Protein AF-A0A8J8C378-F1 (afdb_monomer_lite)

Organism: NCBI:txid1429915

Radius of gyration: 31.46 Å; chains: 1; bounding box: 72×33×92 Å

Foldseek 3Di:
DDDDPADLVNLLVVLVVVLQVQLQVQLVVQLVVCVVVVHDPVVSNVSSVVRSVVSSVVSCVVRPSVVSVDDVPPPPPPPDDPPPVVVVVVVVVVVVPPPPPPDDDDDD

pLDDT: mean 76.37, std 19.03, range [43.19, 97.56]

Sequence (108 aa):
MVGPSVTAADRERFLKQLKLGFALLVGGSMALVTLYGGAGLPMVLGIGVGATVVGGVLAEFTFPDSIAETPYDDSGERGPKPGTRTKRRRAREDDEGEQPARTDGDGR

Structure (mmCIF, N/CA/C/O backbone):
data_AF-A0A8J8C378-F1
#
_entry.id   AF-A0A8J8C378-F1
#
loop_
_atom_site.group_PDB
_atom_site.id
_atom_site.type_symbol
_atom_site.label_atom_id
_atom_site.label_alt_id
_atom_site.label_comp_id
_atom_site.label_asym_id
_atom_site.label_entity_id
_atom_site.label_seq_id
_atom_site.pdbx_PDB_ins_code
_atom_site.Cartn_x
_atom_site.Cartn_y
_atom_site.Cartn_z
_atom_site.occupancy
_atom_site.B_iso_or_equiv
_atom_site.auth_seq_id
_atom_site.auth_comp_id
_atom_site.auth_asym_id
_atom_site.auth_atom_id
_atom_site.pdbx_PDB_model_num
ATOM 1 N N . MET A 1 1 ? -12.239 8.904 35.265 1.00 44.56 1 MET A N 1
ATOM 2 C CA . MET A 1 1 ? -12.146 7.576 34.619 1.00 44.56 1 MET A CA 1
ATOM 3 C C . MET A 1 1 ? -11.615 7.814 33.219 1.00 44.56 1 MET A C 1
ATOM 5 O O . MET A 1 1 ? -12.296 8.479 32.452 1.00 44.56 1 MET A O 1
ATOM 9 N N . VAL A 1 2 ? -10.380 7.410 32.921 1.00 59.22 2 VAL A N 1
ATOM 10 C CA . VAL A 1 2 ? -9.815 7.576 31.574 1.00 59.22 2 VAL A CA 1
ATOM 11 C C . VAL A 1 2 ? -10.362 6.456 30.692 1.00 59.22 2 VAL A C 1
ATOM 13 O O . VAL A 1 2 ? -9.986 5.297 30.843 1.00 59.22 2 VAL A O 1
ATOM 16 N N . GLY A 1 3 ? -11.345 6.789 29.853 1.00 59.34 3 GLY A N 1
ATOM 17 C CA . GLY A 1 3 ? -11.788 5.900 28.781 1.00 59.34 3 GLY A CA 1
ATOM 18 C C . GLY A 1 3 ? -10.642 5.661 27.787 1.00 59.34 3 GLY A C 1
ATOM 19 O O . GLY A 1 3 ? -9.729 6.489 27.729 1.00 59.34 3 GLY A O 1
ATOM 20 N N . PRO A 1 4 ? -10.649 4.544 27.038 1.00 66.00 4 PRO A N 1
ATOM 21 C CA . PRO A 1 4 ? -9.537 4.165 26.170 1.00 66.00 4 PRO A CA 1
ATOM 22 C C . PRO A 1 4 ? -9.170 5.307 25.217 1.00 66.00 4 PRO A C 1
ATOM 24 O O . PRO A 1 4 ? -10.026 5.816 24.500 1.00 66.00 4 PRO A O 1
ATOM 27 N N . SER A 1 5 ? -7.896 5.697 25.203 1.00 65.94 5 SER A N 1
ATOM 28 C CA . SER A 1 5 ? -7.361 6.833 24.437 1.00 65.94 5 SER A CA 1
ATOM 29 C C . SER A 1 5 ? -7.359 6.636 22.917 1.00 65.94 5 SER A C 1
ATOM 31 O O . SER A 1 5 ? -6.872 7.497 22.193 1.00 65.94 5 SER A O 1
ATOM 33 N N . VAL A 1 6 ? -7.885 5.512 22.425 1.00 68.69 6 VAL A N 1
ATOM 34 C CA . VAL A 1 6 ? -7.916 5.172 21.003 1.00 68.69 6 VAL A CA 1
ATOM 35 C C . VAL A 1 6 ? -9.324 4.732 20.635 1.00 68.69 6 VAL A C 1
ATOM 37 O O . VAL A 1 6 ? -9.771 3.649 21.034 1.00 68.69 6 VAL A O 1
ATOM 40 N N . THR A 1 7 ? -10.007 5.581 19.867 1.00 77.88 7 THR A N 1
ATOM 41 C CA . THR A 1 7 ? -11.342 5.302 19.333 1.00 77.88 7 THR A CA 1
ATOM 42 C C . THR A 1 7 ? -11.267 4.259 18.212 1.00 77.88 7 THR A C 1
ATOM 44 O O . THR A 1 7 ? -10.222 4.086 17.585 1.00 77.88 7 THR A O 1
ATOM 47 N N . ALA A 1 8 ? -12.366 3.551 17.931 1.00 76.31 8 ALA A N 1
ATOM 48 C CA . ALA A 1 8 ? -12.411 2.581 16.828 1.00 76.31 8 ALA A CA 1
ATOM 49 C C . ALA A 1 8 ? -12.091 3.235 15.467 1.00 76.31 8 ALA A C 1
ATOM 51 O O . ALA A 1 8 ? -11.353 2.673 14.661 1.00 76.31 8 ALA A O 1
ATOM 52 N N . ALA A 1 9 ? -12.559 4.471 15.264 1.00 78.88 9 ALA A N 1
ATOM 53 C CA . ALA A 1 9 ? -12.285 5.253 14.062 1.00 78.88 9 ALA A CA 1
ATOM 54 C C . ALA A 1 9 ? -10.786 5.560 13.878 1.00 78.88 9 ALA A C 1
ATOM 56 O O . ALA A 1 9 ? -10.290 5.554 12.750 1.00 78.88 9 ALA A O 1
ATOM 57 N N . ASP A 1 10 ? -10.048 5.802 14.966 1.00 82.62 10 ASP A N 1
ATOM 58 C CA . ASP A 1 10 ? -8.602 6.047 14.892 1.00 82.62 10 ASP A CA 1
ATOM 59 C C . ASP A 1 10 ? -7.831 4.784 14.490 1.00 82.62 10 ASP A C 1
ATOM 61 O O . ASP A 1 10 ? -6.875 4.865 13.718 1.00 82.62 10 ASP A O 1
ATOM 65 N N . ARG A 1 11 ? -8.275 3.605 14.947 1.00 80.50 11 ARG A N 1
ATOM 66 C CA . ARG A 1 11 ? -7.662 2.315 14.579 1.00 80.50 11 ARG A CA 1
ATOM 67 C C . ARG A 1 11 ? -7.872 1.990 13.113 1.00 80.50 11 ARG A C 1
ATOM 69 O O . ARG A 1 11 ? -6.928 1.593 12.439 1.00 80.50 11 ARG A O 1
ATOM 76 N N . GLU A 1 12 ? -9.085 2.199 12.614 1.00 86.25 12 GLU A N 1
ATOM 77 C CA . GLU A 1 12 ? -9.405 1.975 11.206 1.00 86.25 12 GLU A CA 1
ATOM 78 C C . GLU A 1 12 ? -8.568 2.891 10.299 1.00 86.25 12 GLU A C 1
ATOM 80 O O . GLU A 1 12 ? -7.993 2.447 9.304 1.00 86.25 12 GLU A O 1
ATOM 85 N N . ARG A 1 13 ? -8.431 4.172 10.667 1.00 87.94 13 ARG A N 1
ATOM 86 C CA . ARG A 1 13 ? -7.575 5.121 9.939 1.00 87.94 13 ARG A CA 1
ATOM 87 C C . ARG A 1 13 ? -6.108 4.710 9.974 1.00 87.94 13 ARG A C 1
ATOM 89 O O . ARG A 1 13 ? -5.453 4.757 8.934 1.00 87.94 13 ARG A O 1
ATOM 96 N N . PHE A 1 14 ? -5.607 4.292 11.135 1.00 87.94 14 PHE A N 1
ATOM 97 C CA . PHE A 1 14 ? -4.236 3.812 11.277 1.00 87.94 14 PHE A CA 1
ATOM 98 C C . PHE A 1 14 ? -3.979 2.572 10.416 1.00 87.94 14 PHE A C 1
ATOM 100 O O . PHE A 1 14 ? -2.996 2.537 9.683 1.00 87.94 14 PHE A O 1
ATOM 107 N N . LEU A 1 15 ? -4.882 1.589 10.432 1.00 90.12 15 LEU A N 1
ATOM 108 C CA . LEU A 1 15 ? -4.757 0.382 9.615 1.00 90.12 15 LEU A CA 1
ATOM 109 C C . LEU A 1 15 ? -4.790 0.698 8.120 1.00 90.12 15 LEU A C 1
ATOM 111 O O . LEU A 1 15 ? -3.950 0.193 7.379 1.00 90.12 15 LEU A O 1
ATOM 115 N N . LYS A 1 16 ? -5.673 1.598 7.673 1.00 91.50 16 LYS A N 1
ATOM 116 C CA . LYS A 1 16 ? -5.683 2.063 6.275 1.00 91.50 16 LYS A CA 1
ATOM 117 C C . LYS A 1 16 ? -4.360 2.723 5.883 1.00 91.50 16 LYS A C 1
ATOM 119 O O . LYS A 1 16 ? -3.824 2.431 4.816 1.00 91.50 16 LYS A O 1
ATOM 124 N N . GLN A 1 17 ? -3.811 3.580 6.743 1.00 93.25 17 GLN A N 1
ATOM 125 C CA . GLN A 1 17 ? -2.514 4.220 6.505 1.00 93.25 17 GLN A CA 1
ATOM 126 C C . GLN A 1 17 ? -1.363 3.208 6.505 1.00 93.25 17 GLN A C 1
ATOM 128 O O . GLN A 1 17 ? -0.477 3.303 5.659 1.00 93.25 17 GLN A O 1
ATOM 133 N N . LEU A 1 18 ? -1.396 2.218 7.398 1.00 93.62 18 LEU A N 1
ATOM 134 C CA . LEU A 1 18 ? -0.407 1.146 7.465 1.00 93.62 18 LEU A CA 1
ATOM 135 C C . LEU A 1 18 ? -0.437 0.282 6.202 1.00 93.62 18 LEU A C 1
ATOM 137 O O . LEU A 1 18 ? 0.612 0.055 5.604 1.00 93.62 18 LEU A O 1
ATOM 141 N N . LYS A 1 19 ? -1.625 -0.150 5.759 1.00 93.25 19 LYS A N 1
ATOM 142 C CA . LYS A 1 19 ? -1.803 -0.916 4.517 1.00 93.25 19 LYS A CA 1
ATOM 143 C C . LYS A 1 19 ? -1.280 -0.143 3.308 1.0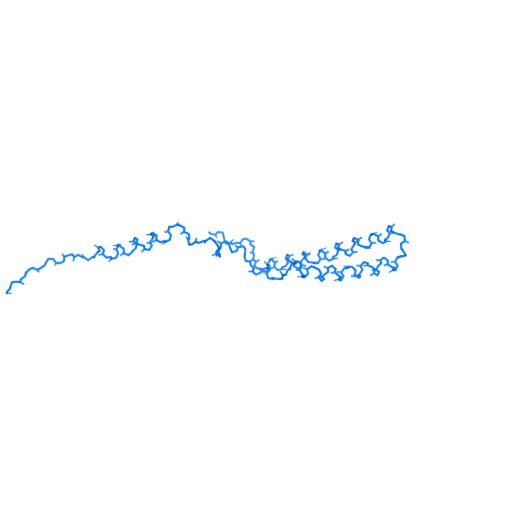0 93.25 19 LYS A C 1
ATOM 145 O O . LYS A 1 19 ? -0.534 -0.691 2.499 1.00 93.25 19 LYS A O 1
ATOM 150 N N . LEU A 1 20 ? -1.626 1.143 3.215 1.00 95.94 20 LEU A N 1
ATOM 151 C CA . LEU A 1 20 ? -1.162 2.013 2.136 1.00 95.94 20 LEU A CA 1
ATOM 152 C C . LEU A 1 20 ? 0.363 2.190 2.169 1.00 95.94 20 LEU A C 1
ATOM 154 O O . LEU A 1 20 ? 1.020 2.078 1.137 1.00 95.94 20 LEU A O 1
ATOM 158 N N . GLY A 1 21 ? 0.931 2.423 3.354 1.00 95.81 21 GLY A N 1
ATOM 159 C CA . GLY A 1 21 ? 2.373 2.546 3.549 1.00 95.81 21 GLY A CA 1
ATOM 160 C C . GLY A 1 21 ? 3.120 1.261 3.198 1.00 95.81 21 GLY A C 1
ATOM 161 O O . GLY A 1 21 ? 4.132 1.317 2.506 1.00 95.81 21 GLY A O 1
ATOM 162 N N . PHE A 1 22 ? 2.593 0.104 3.601 1.00 96.38 22 PHE A N 1
ATOM 163 C CA . PHE A 1 22 ? 3.141 -1.204 3.248 1.00 96.38 22 PHE A CA 1
ATOM 164 C C . PHE A 1 22 ? 3.141 -1.422 1.732 1.00 96.38 22 PHE A C 1
ATOM 166 O O . PHE A 1 22 ? 4.174 -1.770 1.161 1.00 96.38 22 PHE A O 1
ATOM 173 N N . ALA A 1 23 ? 2.016 -1.158 1.063 1.00 96.94 23 ALA A N 1
ATOM 174 C CA . ALA A 1 23 ? 1.909 -1.294 -0.387 1.00 96.94 23 ALA A CA 1
ATOM 175 C C . ALA A 1 23 ? 2.924 -0.400 -1.122 1.00 96.94 23 ALA A C 1
ATOM 177 O O . ALA A 1 23 ? 3.642 -0.868 -2.008 1.00 96.94 23 ALA A O 1
ATOM 178 N N . LEU A 1 24 ? 3.033 0.869 -0.712 1.00 97.50 24 LEU A N 1
ATOM 179 C CA . LEU A 1 24 ? 3.999 1.816 -1.274 1.00 97.50 24 LEU A CA 1
ATOM 180 C C . LEU A 1 24 ? 5.449 1.413 -0.994 1.00 97.50 24 LEU A C 1
ATOM 182 O O . LEU A 1 24 ? 6.300 1.578 -1.865 1.00 97.50 24 LEU A O 1
ATOM 186 N N . LEU A 1 25 ? 5.739 0.865 0.187 1.00 97.56 25 LEU A N 1
ATOM 187 C CA . LEU A 1 25 ? 7.072 0.385 0.541 1.00 97.56 25 LEU A CA 1
ATOM 188 C C . LEU A 1 25 ? 7.499 -0.774 -0.367 1.00 97.56 25 LEU A C 1
ATOM 190 O O . LEU A 1 25 ? 8.614 -0.763 -0.886 1.00 97.56 25 LEU A O 1
ATOM 194 N N . VAL A 1 26 ? 6.610 -1.743 -0.601 1.00 97.38 26 VAL A N 1
ATOM 195 C CA . VAL A 1 26 ? 6.865 -2.881 -1.500 1.00 97.38 26 VAL A CA 1
ATOM 196 C C . VAL A 1 26 ? 7.098 -2.397 -2.932 1.00 97.38 26 VAL A C 1
ATOM 198 O O . VAL A 1 26 ? 8.096 -2.761 -3.557 1.00 97.38 26 VAL A O 1
ATOM 201 N N . GLY A 1 27 ? 6.213 -1.534 -3.435 1.00 97.06 27 GLY A N 1
ATOM 202 C CA . GLY A 1 27 ? 6.328 -0.954 -4.770 1.00 97.06 27 GLY A CA 1
ATOM 203 C C . GLY A 1 27 ? 7.607 -0.150 -4.971 1.00 97.06 27 GLY A C 1
ATOM 204 O O . GLY A 1 27 ? 8.353 -0.386 -5.921 1.00 97.06 27 GLY A O 1
ATOM 205 N N . GLY A 1 28 ? 7.895 0.766 -4.044 1.00 97.38 28 GLY A N 1
ATOM 206 C CA . GLY A 1 28 ? 9.107 1.581 -4.057 1.00 97.38 28 GLY A CA 1
ATOM 207 C C . GLY A 1 28 ? 10.375 0.737 -3.954 1.00 97.38 28 GLY A C 1
ATOM 208 O O . GLY A 1 28 ? 11.331 0.987 -4.683 1.00 97.38 28 GLY A O 1
ATOM 209 N N . SER A 1 29 ? 10.372 -0.307 -3.122 1.00 97.25 29 SER A N 1
ATOM 210 C CA . SER A 1 29 ? 11.499 -1.235 -3.010 1.00 97.25 29 SER A CA 1
ATOM 211 C C . SER A 1 29 ? 11.775 -1.948 -4.336 1.00 97.25 29 SER A C 1
ATOM 213 O O . SER A 1 29 ? 12.907 -1.924 -4.815 1.00 97.25 29 SER A O 1
ATOM 215 N N . MET A 1 30 ? 10.747 -2.497 -4.989 1.00 97.38 30 MET A N 1
ATOM 216 C CA . MET A 1 30 ? 10.911 -3.158 -6.289 1.00 97.38 30 MET A CA 1
ATOM 217 C C . MET A 1 30 ? 11.295 -2.183 -7.408 1.00 97.38 30 MET A C 1
ATOM 219 O O . MET A 1 30 ? 12.122 -2.512 -8.262 1.00 97.38 30 MET A O 1
ATOM 223 N N . ALA A 1 31 ? 10.767 -0.958 -7.390 1.00 95.38 31 ALA A N 1
ATOM 224 C CA . ALA A 1 31 ? 11.199 0.094 -8.305 1.00 95.38 31 ALA A CA 1
ATOM 225 C C . ALA A 1 31 ? 12.692 0.422 -8.119 1.00 95.38 31 ALA A C 1
ATOM 227 O O . ALA A 1 31 ? 13.434 0.487 -9.095 1.00 95.38 31 ALA A O 1
ATOM 228 N N . LEU A 1 32 ? 13.173 0.551 -6.878 1.00 96.62 32 LEU A N 1
ATOM 229 C CA . LEU A 1 32 ? 14.601 0.757 -6.623 1.00 96.62 32 LEU A CA 1
ATOM 230 C C . LEU A 1 32 ? 15.435 -0.435 -7.101 1.00 96.62 32 LEU A C 1
ATOM 232 O O . LEU A 1 32 ? 16.411 -0.236 -7.817 1.00 96.62 32 LEU A O 1
ATOM 236 N N . VAL A 1 33 ? 15.052 -1.667 -6.756 1.00 96.38 33 VAL A N 1
ATOM 237 C CA . VAL A 1 33 ? 15.782 -2.881 -7.167 1.00 96.38 33 VAL A CA 1
ATOM 238 C C . VAL A 1 33 ? 15.939 -2.942 -8.685 1.00 96.38 33 VAL A C 1
ATOM 240 O O . VAL A 1 33 ? 17.024 -3.215 -9.192 1.00 96.38 33 VAL A O 1
ATOM 243 N N . THR A 1 34 ? 14.873 -2.644 -9.422 1.00 95.62 34 THR A N 1
ATOM 244 C CA . THR A 1 34 ? 14.889 -2.676 -10.890 1.00 95.62 34 THR A CA 1
ATOM 245 C C . THR A 1 34 ? 15.701 -1.538 -11.494 1.00 95.62 34 THR A C 1
ATOM 247 O O . THR A 1 34 ? 16.422 -1.762 -12.467 1.00 95.62 34 THR A O 1
ATOM 250 N N . LEU A 1 35 ? 15.650 -0.348 -10.891 1.00 95.75 35 LEU A N 1
ATOM 251 C CA . LEU A 1 35 ? 16.479 0.787 -11.283 1.00 95.75 35 LEU A CA 1
ATOM 252 C C . LEU A 1 35 ? 17.970 0.468 -11.111 1.00 95.75 35 LEU A C 1
ATOM 254 O O . LEU A 1 35 ? 18.754 0.676 -12.034 1.00 95.75 35 LEU A O 1
ATOM 258 N N . TYR A 1 36 ? 18.356 -0.099 -9.964 1.00 95.62 36 TYR A N 1
ATOM 259 C CA . TYR A 1 36 ? 19.732 -0.539 -9.712 1.00 95.62 36 TYR A CA 1
ATOM 260 C C . TYR A 1 36 ? 20.142 -1.744 -10.568 1.00 95.62 36 TYR A C 1
ATOM 262 O O . TYR A 1 36 ? 21.322 -1.906 -10.867 1.00 95.62 36 TYR A O 1
ATOM 270 N N . GLY A 1 37 ? 19.181 -2.550 -11.021 1.00 93.81 37 GLY A N 1
ATOM 271 C CA . GLY A 1 37 ? 19.390 -3.614 -12.003 1.00 93.81 37 GLY A CA 1
ATOM 272 C C . GLY A 1 37 ? 19.621 -3.122 -13.438 1.00 93.81 37 GLY A C 1
ATOM 273 O O . GLY A 1 37 ? 19.812 -3.946 -14.328 1.00 93.81 37 GLY A O 1
ATOM 274 N N . GLY A 1 38 ? 19.596 -1.806 -13.685 1.00 93.25 38 GLY A N 1
ATOM 275 C CA . GLY A 1 38 ? 19.832 -1.217 -15.006 1.00 93.25 38 GLY A CA 1
ATOM 276 C C . GLY A 1 38 ? 18.626 -1.272 -15.946 1.00 93.25 38 GLY A C 1
ATOM 277 O O . GLY A 1 38 ? 18.780 -1.091 -17.154 1.00 93.25 38 GLY A O 1
ATOM 278 N N . ALA A 1 39 ? 17.423 -1.525 -15.422 1.00 92.75 39 ALA A N 1
ATOM 279 C CA . ALA A 1 39 ? 16.211 -1.503 -16.228 1.00 92.75 39 ALA A CA 1
ATOM 280 C C . ALA A 1 39 ? 15.890 -0.077 -16.712 1.00 92.75 39 ALA A C 1
ATOM 282 O O . ALA A 1 39 ? 16.147 0.915 -16.029 1.00 92.75 39 ALA A O 1
ATOM 283 N N . GLY A 1 40 ? 15.275 0.035 -17.892 1.00 95.38 40 GLY A N 1
ATOM 284 C CA . GLY A 1 40 ? 14.812 1.326 -18.402 1.00 95.38 40 GLY A CA 1
ATOM 285 C C . GLY A 1 40 ? 13.715 1.939 -17.520 1.00 95.38 40 GLY A C 1
ATOM 286 O O . GLY A 1 40 ? 12.880 1.218 -16.974 1.00 95.38 40 GLY A O 1
ATOM 287 N N . LEU A 1 41 ? 13.659 3.276 -17.447 1.00 95.06 41 LEU A N 1
ATOM 288 C CA . LEU A 1 41 ? 12.641 4.027 -16.690 1.00 95.06 41 LEU A CA 1
ATOM 289 C C . LEU A 1 41 ? 11.187 3.526 -16.848 1.00 95.06 41 LEU A C 1
ATOM 291 O O . LEU A 1 41 ? 10.507 3.394 -15.830 1.00 95.06 41 LEU A O 1
ATOM 295 N N . PRO A 1 42 ? 10.675 3.230 -18.063 1.00 95.88 42 PRO A N 1
ATOM 296 C CA . PRO A 1 42 ? 9.302 2.741 -18.203 1.00 95.88 42 PRO A CA 1
ATOM 297 C C . PRO A 1 42 ? 9.093 1.373 -17.539 1.00 95.88 42 PRO A C 1
ATOM 299 O O . PRO A 1 42 ? 8.033 1.126 -16.968 1.00 95.88 42 PRO A O 1
ATOM 302 N N . MET A 1 43 ? 10.110 0.507 -17.551 1.00 96.50 43 MET A N 1
ATOM 303 C CA . MET A 1 43 ? 10.068 -0.787 -16.867 1.00 96.50 43 MET A CA 1
ATOM 304 C C . MET A 1 43 ? 10.069 -0.605 -15.347 1.00 96.50 43 MET A C 1
ATOM 306 O O . MET A 1 43 ? 9.286 -1.250 -14.658 1.00 96.50 43 MET A O 1
ATOM 310 N N . VAL A 1 44 ? 10.903 0.303 -14.831 1.00 96.88 44 VAL A N 1
ATOM 311 C CA . VAL A 1 44 ? 10.970 0.633 -13.398 1.00 96.88 44 VAL A CA 1
ATOM 312 C C . VAL A 1 44 ? 9.615 1.120 -12.888 1.00 96.88 44 VAL A C 1
ATOM 314 O O . VAL A 1 44 ? 9.130 0.637 -11.867 1.00 96.88 44 VAL A O 1
ATOM 317 N N . LEU A 1 45 ? 8.968 2.030 -13.623 1.00 96.25 45 LEU A N 1
ATOM 318 C CA . LEU A 1 45 ? 7.627 2.508 -13.282 1.00 96.25 45 LEU A CA 1
ATOM 319 C C . LEU A 1 45 ? 6.589 1.386 -13.359 1.00 96.25 45 LEU A C 1
ATOM 321 O O . LEU A 1 45 ? 5.782 1.242 -12.442 1.00 96.25 45 LEU A O 1
ATOM 325 N N . GLY A 1 46 ? 6.632 0.564 -14.411 1.00 96.69 46 GLY A N 1
ATOM 326 C CA . GLY A 1 46 ? 5.730 -0.578 -14.563 1.00 96.69 46 GLY A CA 1
ATOM 327 C C . GLY A 1 46 ? 5.846 -1.570 -13.405 1.00 96.69 46 GLY A C 1
ATOM 328 O O . GLY A 1 46 ? 4.834 -1.968 -12.828 1.00 96.69 46 GLY A O 1
ATOM 329 N N . ILE A 1 47 ? 7.073 -1.917 -13.011 1.00 96.50 47 ILE A N 1
ATOM 330 C CA . ILE A 1 47 ? 7.324 -2.828 -11.892 1.00 96.50 47 ILE A CA 1
ATOM 331 C C . ILE A 1 47 ? 6.955 -2.171 -10.563 1.00 96.50 47 ILE A C 1
ATOM 333 O O . ILE A 1 47 ? 6.332 -2.826 -9.735 1.00 96.50 47 ILE A O 1
ATOM 337 N N . GLY A 1 48 ? 7.260 -0.889 -10.362 1.00 96.88 48 GLY A N 1
ATOM 338 C CA . GLY A 1 48 ? 6.859 -0.161 -9.159 1.00 96.88 48 GLY A CA 1
ATOM 339 C C . GLY A 1 48 ? 5.344 -0.165 -8.958 1.00 96.88 48 GLY A C 1
ATOM 340 O O . GLY A 1 48 ? 4.863 -0.526 -7.883 1.00 96.88 48 GLY A O 1
ATOM 341 N N . VAL A 1 49 ? 4.574 0.155 -10.003 1.00 97.50 49 VAL A N 1
ATOM 342 C CA . VAL A 1 49 ? 3.102 0.123 -9.956 1.00 97.50 49 VAL A CA 1
ATOM 343 C C . VAL A 1 49 ? 2.595 -1.305 -9.744 1.00 97.50 49 VAL A C 1
ATOM 345 O O . VAL A 1 49 ? 1.781 -1.531 -8.850 1.00 97.50 49 VAL A O 1
ATOM 348 N N . GLY A 1 50 ? 3.110 -2.282 -10.497 1.00 97.25 50 GLY A N 1
ATOM 349 C CA . GLY A 1 50 ? 2.711 -3.685 -10.362 1.00 97.25 50 GLY A CA 1
ATOM 350 C C . GLY A 1 50 ? 2.977 -4.244 -8.962 1.00 97.25 50 GLY A C 1
ATOM 351 O O . GLY A 1 50 ? 2.090 -4.826 -8.340 1.00 97.25 50 GLY A O 1
ATOM 352 N N . ALA A 1 51 ? 4.166 -3.994 -8.418 1.00 96.44 51 ALA A N 1
ATOM 353 C CA . ALA A 1 51 ? 4.542 -4.405 -7.072 1.00 96.44 51 ALA A CA 1
ATOM 354 C C . ALA A 1 51 ? 3.755 -3.658 -5.987 1.00 96.44 51 ALA A C 1
ATOM 356 O O . ALA A 1 51 ? 3.480 -4.244 -4.946 1.00 96.44 51 ALA A O 1
ATOM 357 N N . THR A 1 52 ? 3.330 -2.412 -6.225 1.00 97.38 52 THR A N 1
ATOM 358 C CA . THR A 1 52 ? 2.439 -1.689 -5.298 1.00 97.38 52 THR A CA 1
ATOM 359 C C . THR A 1 52 ? 1.072 -2.364 -5.215 1.00 97.38 52 THR A C 1
ATOM 361 O O . THR A 1 52 ? 0.553 -2.562 -4.120 1.00 97.38 52 THR A O 1
ATOM 364 N N . VAL A 1 53 ? 0.496 -2.765 -6.355 1.00 97.19 53 VAL A N 1
ATOM 365 C CA . VAL A 1 53 ? -0.787 -3.488 -6.390 1.00 97.19 53 VAL A CA 1
ATOM 366 C C . VAL A 1 53 ? -0.667 -4.823 -5.656 1.00 97.19 53 VAL A C 1
ATOM 368 O O . VAL A 1 53 ? -1.484 -5.122 -4.788 1.00 97.19 53 VAL A O 1
ATOM 371 N N . VAL A 1 54 ? 0.389 -5.592 -5.942 1.00 97.00 54 VAL A N 1
ATOM 372 C CA . VAL A 1 54 ? 0.678 -6.852 -5.238 1.00 97.00 54 VAL A CA 1
ATOM 373 C C . VAL A 1 54 ? 0.873 -6.607 -3.738 1.00 97.00 54 VAL A C 1
ATOM 375 O O . VAL A 1 54 ? 0.286 -7.311 -2.922 1.00 97.00 54 VAL A O 1
ATOM 378 N N . GLY A 1 55 ? 1.625 -5.572 -3.361 1.00 95.06 55 GLY A N 1
ATOM 379 C CA . GLY A 1 55 ? 1.822 -5.155 -1.975 1.00 95.06 55 GLY A CA 1
ATOM 380 C C . GLY A 1 55 ? 0.514 -4.794 -1.270 1.00 95.06 55 GLY A C 1
ATOM 381 O O . GLY A 1 55 ? 0.338 -5.157 -0.114 1.00 95.06 55 GLY A O 1
ATOM 382 N N . GLY A 1 56 ? -0.432 -4.157 -1.963 1.00 94.81 56 GLY A N 1
ATOM 383 C CA . GLY A 1 56 ? -1.773 -3.876 -1.444 1.00 94.81 56 GLY A CA 1
ATOM 384 C C . GLY A 1 56 ? -2.584 -5.142 -1.170 1.00 94.81 56 GLY A C 1
ATOM 385 O O . GLY A 1 56 ? -3.181 -5.266 -0.104 1.00 94.81 56 GLY A O 1
ATOM 386 N N . VAL A 1 57 ? -2.543 -6.121 -2.080 1.00 94.75 57 VAL A N 1
ATOM 387 C CA . VAL A 1 57 ? -3.184 -7.432 -1.865 1.00 94.75 57 VAL A CA 1
ATOM 388 C C . VAL A 1 57 ? -2.556 -8.156 -0.668 1.00 94.75 57 VAL A C 1
ATOM 390 O O . VAL A 1 57 ? -3.269 -8.701 0.173 1.00 94.75 57 VAL A O 1
ATOM 393 N N . LEU A 1 58 ? -1.226 -8.117 -0.546 1.00 92.56 58 LEU A N 1
ATOM 394 C CA . LEU A 1 58 ? -0.523 -8.681 0.609 1.00 92.56 58 LEU A CA 1
ATOM 395 C C . LEU A 1 58 ? -0.864 -7.944 1.907 1.00 92.56 58 LEU A C 1
ATOM 397 O O . LEU A 1 58 ? -0.971 -8.585 2.950 1.00 92.56 58 LEU A O 1
ATOM 401 N N . ALA A 1 59 ? -1.041 -6.624 1.862 1.00 91.81 59 ALA A N 1
ATOM 402 C CA . ALA A 1 59 ? -1.427 -5.833 3.023 1.00 91.81 59 ALA A CA 1
ATOM 403 C C . ALA A 1 59 ? -2.810 -6.238 3.540 1.00 91.81 59 ALA A C 1
ATOM 405 O O . ALA A 1 59 ? -2.993 -6.344 4.748 1.00 91.81 59 ALA A O 1
ATOM 406 N N . GLU A 1 60 ? -3.755 -6.505 2.637 1.00 90.25 60 GLU A N 1
ATOM 407 C CA . GLU A 1 60 ? -5.090 -6.984 2.999 1.00 90.25 60 GLU A CA 1
ATOM 408 C C . GLU A 1 60 ? -5.032 -8.360 3.666 1.00 90.25 60 GLU A C 1
ATOM 410 O O . GLU A 1 60 ? -5.663 -8.586 4.695 1.00 90.25 60 GLU A O 1
ATOM 415 N N . PHE A 1 61 ? -4.205 -9.257 3.124 1.00 90.19 61 PHE A N 1
ATOM 416 C CA . PHE A 1 61 ? -3.990 -10.581 3.700 1.00 90.19 61 PHE A CA 1
ATOM 417 C C . PHE A 1 61 ? -3.276 -10.533 5.062 1.00 90.19 61 PHE A C 1
ATOM 419 O O . PHE A 1 61 ? -3.594 -11.307 5.960 1.00 90.19 61 PHE A O 1
ATOM 426 N N . THR A 1 62 ? -2.302 -9.634 5.220 1.00 87.69 62 THR A N 1
ATOM 427 C CA . THR A 1 62 ? -1.454 -9.552 6.422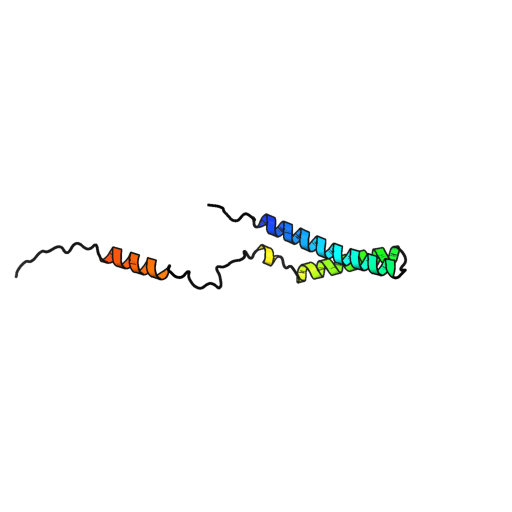 1.00 87.69 62 THR A CA 1
ATOM 428 C C . THR A 1 62 ? -2.134 -8.785 7.554 1.00 87.69 62 THR A C 1
ATOM 430 O O . THR A 1 62 ? -1.975 -9.136 8.721 1.00 87.69 62 THR A O 1
ATOM 433 N N . PHE A 1 63 ? -2.889 -7.737 7.222 1.00 88.00 63 PHE A N 1
ATOM 434 C CA . PHE A 1 63 ? -3.529 -6.844 8.183 1.00 88.00 63 PHE A CA 1
AT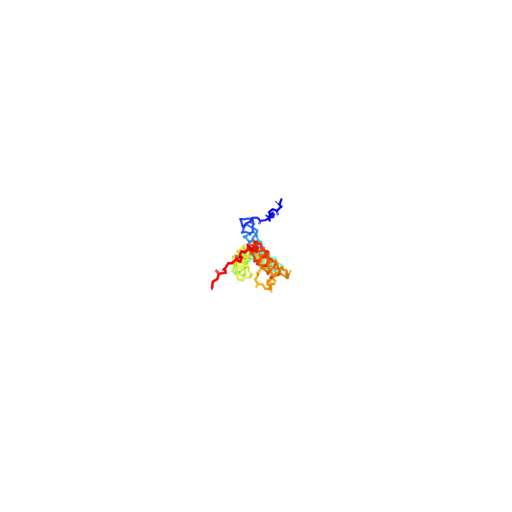OM 435 C C . PHE A 1 63 ? -5.043 -6.767 7.944 1.00 88.00 63 PHE A C 1
ATOM 437 O O . PHE A 1 63 ? -5.532 -5.707 7.570 1.00 88.00 63 PHE A O 1
ATOM 444 N N . PRO A 1 64 ? -5.815 -7.848 8.132 1.00 80.81 64 PRO A N 1
ATOM 445 C CA . PRO A 1 64 ? -7.257 -7.815 7.896 1.00 80.81 64 PRO A CA 1
ATOM 446 C C . PRO A 1 64 ? -7.959 -6.748 8.750 1.00 80.81 64 PRO A C 1
ATOM 448 O O . PRO A 1 64 ? -7.559 -6.472 9.884 1.00 80.81 64 PRO A O 1
ATOM 451 N N . ASP A 1 65 ? -9.043 -6.170 8.224 1.00 76.94 65 ASP A N 1
ATOM 452 C CA . ASP A 1 65 ? -9.803 -5.105 8.905 1.00 76.94 65 ASP A CA 1
ATOM 453 C C . ASP A 1 65 ? -10.387 -5.549 10.261 1.00 76.94 65 ASP A C 1
ATOM 455 O O . ASP A 1 65 ? -10.613 -4.715 11.138 1.00 76.94 65 ASP A O 1
ATOM 459 N N . SER A 1 66 ? -10.517 -6.860 10.498 1.00 67.44 66 SER A N 1
ATOM 460 C CA . SER A 1 66 ? -10.902 -7.433 11.795 1.00 67.44 66 SER A CA 1
ATOM 461 C C . SER A 1 66 ? -9.941 -7.068 12.936 1.00 67.44 66 SER A C 1
ATOM 463 O O . SER A 1 66 ? -10.332 -7.096 14.100 1.00 67.44 66 SER A O 1
ATOM 465 N N . ILE A 1 67 ? -8.692 -6.684 12.633 1.00 68.25 67 ILE A N 1
ATOM 466 C CA . ILE A 1 67 ? -7.737 -6.174 13.633 1.00 68.25 67 ILE A CA 1
ATOM 467 C C . ILE A 1 67 ? -8.229 -4.848 14.237 1.00 68.25 67 ILE A C 1
ATOM 469 O O . ILE A 1 67 ? -7.962 -4.562 15.404 1.00 68.25 67 ILE A O 1
ATOM 473 N N . ALA A 1 68 ? -8.961 -4.035 13.468 1.00 64.50 68 ALA A N 1
ATOM 474 C CA . ALA A 1 68 ? -9.553 -2.792 13.963 1.00 64.50 68 ALA A CA 1
ATOM 475 C C . ALA A 1 68 ? -10.684 -3.063 14.966 1.00 64.50 68 ALA A C 1
ATOM 477 O O . ALA A 1 68 ? -10.880 -2.288 15.907 1.00 64.50 68 ALA A O 1
ATOM 478 N N . GLU A 1 69 ? -11.418 -4.156 14.738 1.00 63.47 69 GLU A N 1
ATOM 479 C CA . GLU A 1 69 ? -12.580 -4.574 15.518 1.00 63.47 69 GLU A CA 1
ATOM 480 C C . GLU A 1 69 ? -12.198 -5.228 16.829 1.00 63.47 69 GLU A C 1
ATOM 482 O O . GLU A 1 69 ? -12.891 -5.003 17.816 1.00 63.47 69 GLU A O 1
ATOM 487 N N . THR A 1 70 ? -11.096 -5.978 16.879 1.00 53.84 70 THR A N 1
ATOM 488 C CA . THR A 1 70 ? -10.622 -6.523 18.145 1.00 53.84 70 THR A CA 1
ATOM 489 C C . THR A 1 70 ? -10.060 -5.376 18.980 1.00 53.84 70 THR A C 1
ATOM 491 O O . THR A 1 70 ? -9.005 -4.816 18.651 1.00 53.84 70 THR A O 1
ATOM 494 N N . PRO A 1 71 ? -10.677 -5.017 20.120 1.00 53.84 71 PRO A N 1
ATOM 495 C CA . PRO A 1 71 ? -9.857 -4.513 21.200 1.00 53.84 71 PRO A CA 1
ATOM 496 C C . PRO A 1 71 ? -8.802 -5.597 21.457 1.00 53.84 71 PRO A C 1
ATOM 498 O O . PRO A 1 71 ? -9.023 -6.777 21.186 1.00 53.84 71 PRO A O 1
ATOM 501 N N . TYR A 1 72 ? -7.671 -5.246 22.048 1.00 50.44 72 TYR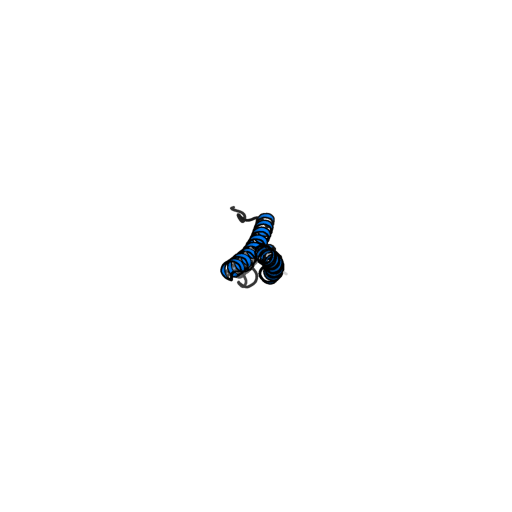 A N 1
ATOM 502 C CA . TYR A 1 72 ? -7.095 -6.196 22.989 1.00 50.44 72 TYR A CA 1
ATOM 503 C C . TYR A 1 72 ? -8.178 -6.464 24.046 1.00 50.44 72 TYR A C 1
ATOM 505 O O . TYR A 1 72 ? -8.263 -5.776 25.062 1.00 50.44 72 TYR A O 1
ATOM 513 N N . ASP A 1 73 ? -9.083 -7.392 23.750 1.00 49.06 73 ASP A N 1
ATOM 514 C CA . ASP A 1 73 ? -10.016 -7.965 24.687 1.00 49.06 73 ASP A CA 1
ATOM 515 C C . ASP A 1 73 ? -9.169 -8.907 25.534 1.00 49.06 73 ASP A C 1
ATOM 517 O O . ASP A 1 73 ? -9.138 -10.122 25.360 1.00 49.06 73 ASP A O 1
ATOM 521 N N . ASP A 1 74 ? -8.483 -8.324 26.517 1.00 50.22 74 ASP A N 1
ATOM 522 C CA . ASP A 1 74 ? -8.012 -9.000 27.733 1.00 50.22 74 ASP A CA 1
ATOM 523 C C . ASP A 1 74 ? -9.224 -9.463 28.587 1.00 50.22 74 ASP A C 1
ATOM 525 O O . ASP A 1 74 ? -9.262 -9.321 29.809 1.00 50.22 74 ASP A O 1
ATOM 529 N N . SER A 1 75 ? -10.282 -9.949 27.928 1.00 51.41 75 SER A N 1
ATOM 530 C CA . SER A 1 75 ? -11.585 -10.303 28.492 1.00 51.41 75 SER A CA 1
ATOM 531 C C . SER A 1 75 ? -12.081 -11.684 28.032 1.00 51.41 75 SER A C 1
ATOM 533 O O . SER A 1 75 ? -13.002 -12.217 28.651 1.00 51.41 75 SER A O 1
ATOM 535 N N . GLY A 1 76 ? -11.442 -12.304 27.026 1.00 50.00 76 GLY A N 1
ATOM 536 C CA . GLY A 1 76 ? -11.820 -13.629 26.513 1.00 50.00 76 GLY A CA 1
ATOM 537 C C . GLY A 1 76 ? -11.122 -14.828 27.172 1.00 50.00 76 GLY A C 1
ATOM 538 O O . GLY A 1 76 ? -11.743 -15.878 27.312 1.00 50.00 76 GLY A O 1
ATOM 539 N N . GLU A 1 77 ? -9.866 -14.689 27.621 1.00 49.16 77 GLU A N 1
ATOM 540 C CA . GLU A 1 77 ? -9.057 -15.835 28.099 1.00 49.16 77 GLU A CA 1
ATOM 541 C C . GLU A 1 77 ? -8.458 -15.695 29.505 1.00 49.16 77 GLU A C 1
ATOM 543 O O . GLU A 1 77 ? -7.995 -16.681 30.084 1.00 49.16 77 GLU A O 1
ATOM 548 N N . ARG A 1 78 ? -8.557 -14.524 30.149 1.00 55.75 78 ARG A N 1
ATOM 549 C CA . ARG A 1 78 ? -8.463 -14.480 31.613 1.00 55.75 78 ARG A CA 1
ATOM 550 C C . ARG A 1 78 ? -9.814 -14.889 32.163 1.00 55.75 78 ARG A C 1
ATOM 552 O O . ARG A 1 78 ? -10.744 -14.088 32.219 1.00 55.75 78 ARG A O 1
ATOM 559 N N . GLY A 1 79 ? -9.893 -16.149 32.584 1.00 60.53 79 GLY A N 1
ATOM 560 C CA . GLY A 1 79 ? -10.993 -16.661 33.390 1.00 60.53 79 GLY A CA 1
ATOM 561 C C . GLY A 1 79 ? -11.425 -15.667 34.482 1.00 60.53 79 GLY A C 1
ATOM 562 O O . GLY A 1 79 ? -10.653 -14.790 34.883 1.00 60.53 79 GLY A O 1
ATOM 563 N N . PRO A 1 80 ? -12.676 -15.783 34.959 1.00 53.09 80 PRO A N 1
ATOM 564 C CA . PRO A 1 80 ? -13.353 -14.768 35.762 1.00 53.09 80 PRO A CA 1
ATOM 565 C C . PRO A 1 80 ? -12.432 -14.178 36.830 1.00 53.09 80 PRO A C 1
ATOM 567 O O . PRO A 1 80 ? -11.885 -14.929 37.639 1.00 53.09 80 PRO A O 1
ATOM 570 N N . LYS A 1 81 ? -12.271 -12.840 36.822 1.00 58.28 81 LYS A N 1
ATOM 571 C CA . LYS A 1 81 ? -11.385 -12.099 37.737 1.00 58.28 81 LYS A CA 1
ATOM 572 C C . LYS A 1 81 ? -11.435 -12.720 39.142 1.00 58.28 81 LYS A C 1
ATOM 574 O O . LYS A 1 81 ? -12.536 -12.777 39.720 1.00 58.28 81 LYS A O 1
ATOM 579 N N . PRO A 1 82 ? -10.295 -13.187 39.690 1.00 49.91 82 PRO A N 1
ATOM 580 C CA . PRO A 1 82 ? -10.266 -13.841 40.989 1.00 49.91 82 PRO A CA 1
ATOM 581 C C . PRO A 1 82 ? -10.803 -12.852 42.028 1.00 49.91 82 PRO A C 1
ATOM 583 O O . PRO A 1 82 ? -10.303 -11.739 42.162 1.00 49.91 82 PRO A O 1
ATOM 586 N N . GLY A 1 83 ? -11.903 -13.219 42.687 1.00 59.22 83 GLY A N 1
ATOM 587 C CA . GLY A 1 83 ? -12.600 -12.380 43.672 1.00 59.22 83 GLY A CA 1
ATOM 588 C C . GLY A 1 83 ? -14.041 -11.994 43.313 1.00 59.22 83 GLY A C 1
ATOM 589 O O . GLY A 1 83 ? -14.805 -11.614 44.199 1.00 59.22 83 GLY A O 1
ATOM 590 N N . THR A 1 84 ? -14.471 -12.153 42.057 1.00 60.38 84 THR A N 1
ATOM 591 C CA . THR A 1 84 ? -15.882 -11.922 41.668 1.00 60.38 84 THR A CA 1
ATOM 592 C C . THR A 1 84 ? -16.840 -12.959 42.271 1.00 60.38 84 THR A C 1
ATOM 594 O O . THR A 1 84 ? -17.947 -12.612 42.682 1.00 60.38 84 THR A O 1
ATOM 597 N N . ARG A 1 85 ? -16.392 -14.215 42.426 1.00 61.66 85 ARG A N 1
ATOM 598 C CA . ARG A 1 85 ? -17.154 -15.278 43.113 1.00 61.66 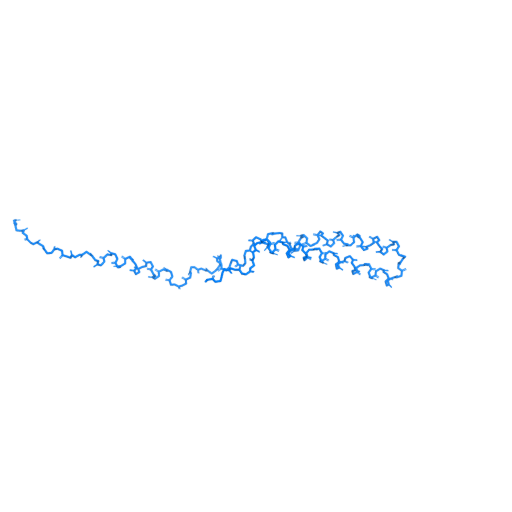85 ARG A CA 1
ATOM 599 C C . ARG A 1 85 ? -17.334 -15.002 44.608 1.00 61.66 85 ARG A C 1
ATOM 601 O O . ARG A 1 85 ? -18.414 -15.226 45.144 1.00 61.66 85 ARG A O 1
ATOM 608 N N . THR A 1 86 ? -16.310 -14.462 45.266 1.00 63.41 86 THR A N 1
ATOM 609 C CA . THR A 1 86 ? -16.330 -14.191 46.711 1.00 63.41 86 THR A CA 1
ATOM 610 C C . THR A 1 86 ? -17.301 -13.066 47.062 1.00 63.41 86 THR A C 1
ATOM 612 O O . THR A 1 86 ? -18.017 -13.168 48.053 1.00 63.41 86 THR A O 1
ATOM 615 N N . LYS A 1 87 ? -17.395 -12.029 46.215 1.00 62.50 87 LYS A N 1
ATOM 616 C CA . LYS A 1 87 ? -18.361 -10.933 46.400 1.00 62.50 87 LYS A CA 1
ATOM 617 C C . LYS A 1 87 ? -19.812 -11.399 46.265 1.00 62.50 87 LYS A C 1
ATOM 619 O O . LYS A 1 87 ? -20.638 -10.999 47.073 1.00 62.50 87 LYS A O 1
ATOM 624 N N . ARG A 1 88 ? -20.111 -12.279 45.299 1.00 62.06 88 ARG A N 1
ATOM 625 C CA . ARG A 1 88 ? -21.455 -12.873 45.159 1.00 62.06 88 ARG A CA 1
ATOM 626 C C . ARG A 1 88 ? -21.833 -13.765 46.338 1.00 62.06 88 ARG A C 1
ATOM 628 O O . ARG A 1 88 ? -22.991 -13.764 46.726 1.00 62.06 88 ARG A O 1
ATOM 635 N N . ARG A 1 89 ? -20.878 -14.5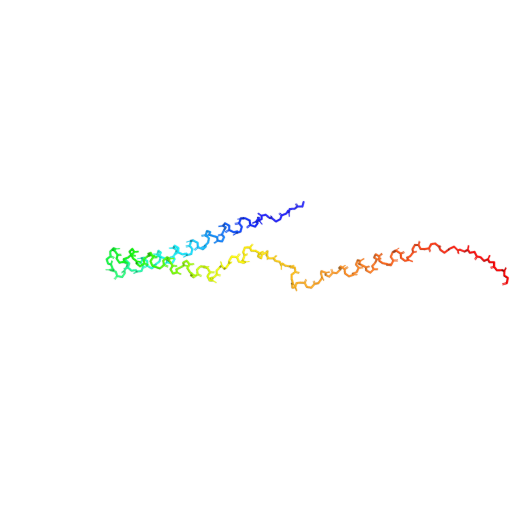20 46.895 1.00 62.00 89 ARG A N 1
ATOM 636 C CA . ARG A 1 89 ? -21.131 -15.360 48.074 1.00 62.00 89 ARG A CA 1
ATOM 637 C C . ARG A 1 89 ? -21.428 -14.507 49.309 1.00 62.00 89 ARG A C 1
ATOM 639 O O . ARG A 1 89 ? -22.408 -14.776 49.982 1.00 62.00 89 ARG A O 1
ATOM 646 N N . ARG A 1 90 ? -20.639 -13.452 49.540 1.00 61.41 90 ARG A N 1
ATOM 647 C CA . ARG A 1 90 ? -20.821 -12.562 50.694 1.00 61.41 90 ARG A CA 1
ATOM 648 C C . ARG A 1 90 ? -22.128 -11.759 50.612 1.00 61.41 90 ARG A C 1
ATOM 650 O O . ARG A 1 90 ? -22.886 -11.771 51.563 1.00 61.41 90 ARG A O 1
ATOM 657 N N . ALA A 1 91 ? -22.464 -11.206 49.442 1.00 62.31 91 ALA A N 1
ATOM 658 C CA . ALA A 1 91 ? -23.734 -10.493 49.250 1.00 62.31 91 ALA A CA 1
ATOM 659 C C . ALA A 1 91 ? -24.980 -11.374 49.468 1.00 62.31 91 ALA A C 1
ATOM 661 O O . ALA A 1 91 ? -26.033 -10.861 49.815 1.00 62.31 91 ALA A O 1
ATOM 662 N N . ARG A 1 92 ? -24.867 -12.693 49.257 1.00 62.44 92 ARG A N 1
ATOM 663 C CA . ARG A 1 92 ? -25.962 -13.640 49.504 1.00 62.44 92 ARG A CA 1
ATOM 664 C C . ARG A 1 92 ? -26.071 -14.039 50.979 1.00 62.44 92 ARG A C 1
ATOM 666 O O . ARG A 1 92 ? -27.168 -14.308 51.439 1.00 62.44 92 ARG A O 1
ATOM 673 N N . GLU A 1 93 ? -24.950 -14.075 51.698 1.00 60.25 93 GLU A N 1
ATOM 674 C CA . GLU A 1 93 ? -24.925 -14.315 53.148 1.00 60.25 93 GLU A CA 1
ATOM 675 C C . GLU A 1 93 ? -25.445 -13.095 53.932 1.00 60.25 93 GLU A C 1
ATOM 677 O O . GLU A 1 93 ? -26.124 -13.276 54.938 1.00 60.25 93 GLU A O 1
ATOM 682 N N . ASP A 1 94 ? -25.199 -11.873 53.447 1.00 60.97 94 ASP A N 1
ATOM 683 C CA . ASP A 1 94 ? -25.671 -10.641 54.096 1.00 60.97 94 ASP A CA 1
ATOM 684 C C . ASP A 1 94 ? -27.206 -10.458 53.980 1.00 60.97 94 ASP A C 1
ATOM 686 O O . ASP A 1 94 ? -27.831 -9.960 54.911 1.00 60.97 94 ASP A O 1
ATOM 690 N N . ASP A 1 95 ? -27.836 -10.920 52.889 1.00 59.19 95 ASP A N 1
ATOM 691 C CA . ASP A 1 95 ? -29.305 -10.882 52.701 1.00 59.19 95 ASP A CA 1
ATOM 692 C C . ASP A 1 95 ? -30.046 -11.957 53.528 1.00 59.19 95 ASP A C 1
ATOM 694 O O . ASP A 1 95 ? -31.205 -11.783 53.905 1.00 59.19 95 ASP A O 1
ATOM 698 N N . GLU A 1 96 ? -29.390 -13.085 53.829 1.00 57.91 96 GLU A N 1
ATOM 699 C CA . GLU A 1 96 ? -29.968 -14.175 54.634 1.00 57.91 96 GLU A CA 1
ATOM 700 C C . GLU A 1 96 ? -29.737 -13.987 56.148 1.00 57.91 96 GLU A C 1
ATOM 702 O O . GLU A 1 96 ? -30.404 -14.634 56.957 1.00 57.91 96 GLU A O 1
ATOM 707 N N . GLY A 1 97 ? -28.831 -13.085 56.545 1.00 53.19 97 GLY A N 1
ATOM 708 C CA . GLY A 1 97 ? -28.500 -12.792 57.944 1.00 53.19 97 GLY A CA 1
ATOM 709 C C . GLY A 1 97 ? -29.420 -11.785 58.648 1.00 53.19 97 GLY A C 1
ATOM 710 O O . GLY A 1 97 ? -29.398 -11.716 59.874 1.00 53.19 97 GLY A O 1
ATOM 711 N N . GLU A 1 98 ? -30.246 -11.035 57.911 1.00 49.84 98 GLU A N 1
ATOM 712 C CA . GLU A 1 98 ? -31.067 -9.938 58.454 1.00 49.84 98 GLU A CA 1
ATOM 713 C C . GLU A 1 98 ? -32.567 -10.298 58.576 1.00 49.84 98 GLU A C 1
ATOM 715 O O . GLU A 1 98 ? -33.440 -9.434 58.483 1.00 49.84 98 GLU A O 1
ATOM 720 N N . GLN A 1 99 ? -32.910 -11.577 58.797 1.00 53.66 99 GLN A N 1
ATOM 721 C CA . GLN A 1 99 ? -34.227 -11.919 59.353 1.00 53.66 99 GLN A CA 1
ATOM 722 C C . GLN A 1 99 ? -34.167 -11.788 60.882 1.00 53.66 99 GLN A C 1
ATOM 724 O O . GLN A 1 99 ? -33.605 -12.668 61.539 1.00 53.66 99 GLN A O 1
ATOM 729 N N . PRO A 1 100 ? -34.742 -10.728 61.490 1.00 46.19 100 PRO A N 1
ATOM 730 C CA . PRO A 1 100 ? -34.832 -10.651 62.936 1.00 46.19 100 PRO A CA 1
ATOM 731 C C . PRO A 1 100 ? -35.706 -11.812 63.400 1.00 46.19 100 PRO A C 1
ATOM 733 O O . PRO A 1 100 ? -36.882 -11.900 63.037 1.00 46.19 100 PRO A O 1
ATOM 736 N N . ALA A 1 101 ? -35.112 -12.708 64.187 1.00 49.72 101 ALA A N 1
ATOM 737 C CA . ALA A 1 101 ? -35.814 -13.763 64.891 1.00 49.72 101 ALA A CA 1
ATOM 738 C C . ALA A 1 101 ? -36.920 -13.124 65.741 1.00 49.72 101 ALA A C 1
ATOM 740 O O . ALA A 1 101 ? -36.685 -12.646 66.851 1.00 49.72 101 ALA A O 1
ATOM 741 N N . ARG A 1 102 ? -38.137 -13.075 65.188 1.00 51.16 102 ARG A N 1
ATOM 742 C CA . ARG A 1 102 ? -39.349 -12.798 65.946 1.00 51.16 102 ARG A CA 1
ATOM 743 C C . ARG A 1 102 ? -39.555 -13.990 66.861 1.00 51.16 102 ARG A C 1
ATOM 745 O O . ARG A 1 102 ? -40.037 -15.040 66.453 1.00 51.16 102 ARG A O 1
ATOM 752 N N . THR A 1 103 ? -39.111 -13.813 68.093 1.00 59.16 103 THR A N 1
ATOM 753 C CA . THR A 1 103 ? -39.600 -14.552 69.242 1.00 59.16 103 THR A CA 1
ATOM 754 C C . THR A 1 103 ? -41.106 -14.338 69.315 1.00 59.16 103 THR A C 1
ATOM 756 O O . THR A 1 103 ? -41.535 -13.206 69.513 1.00 59.16 103 THR A O 1
ATOM 759 N N . ASP A 1 104 ? -41.893 -15.393 69.159 1.00 47.50 104 ASP A N 1
ATOM 760 C CA . ASP A 1 104 ? -43.196 -15.456 69.811 1.00 47.50 104 ASP A CA 1
ATOM 761 C C . ASP A 1 104 ? -43.564 -16.918 70.044 1.00 47.50 104 ASP A C 1
ATOM 763 O O . ASP A 1 104 ? -43.653 -17.725 69.117 1.00 47.50 104 ASP A O 1
ATOM 767 N N . GLY A 1 105 ? -43.681 -17.257 71.324 1.00 52.25 105 GLY A N 1
ATOM 768 C CA . GLY A 1 105 ? -44.237 -18.512 71.790 1.00 52.25 105 GLY A CA 1
ATOM 769 C C . GLY A 1 105 ? -45.721 -18.344 72.084 1.00 52.25 105 GLY A C 1
ATOM 770 O O . GLY A 1 105 ? -46.110 -17.349 72.678 1.00 52.25 105 GLY A O 1
ATOM 771 N N . ASP A 1 106 ? -46.517 -19.338 71.706 1.00 50.53 106 ASP A N 1
ATOM 772 C CA . ASP A 1 106 ? -47.846 -19.664 72.243 1.00 50.53 106 ASP A CA 1
ATOM 773 C C . ASP A 1 106 ? -48.171 -21.045 71.632 1.00 50.53 106 ASP A C 1
ATOM 775 O O . ASP A 1 106 ? -48.121 -21.205 70.417 1.00 50.53 106 ASP A O 1
ATOM 779 N N . GLY A 1 107 ? -48.290 -22.159 72.352 1.00 49.53 107 GLY A N 1
ATOM 780 C CA . GLY A 1 107 ? -49.135 -22.357 73.517 1.00 49.53 107 GLY A CA 1
ATOM 781 C C . GLY A 1 107 ? -50.485 -22.902 73.051 1.00 49.53 107 GLY A C 1
ATOM 782 O O . GLY A 1 107 ? -51.461 -22.162 73.010 1.00 49.53 107 GLY A O 1
ATOM 783 N N . ARG A 1 108 ? -50.531 -24.191 72.670 1.00 43.19 108 ARG A N 1
ATOM 784 C CA . ARG A 1 108 ? -51.704 -25.089 72.744 1.00 43.19 108 ARG A CA 1
ATOM 785 C C . ARG A 1 108 ? -51.376 -26.499 72.272 1.00 43.19 108 ARG A C 1
ATOM 787 O O . ARG A 1 108 ? -50.760 -26.630 71.195 1.00 43.19 108 ARG A O 1
#

Secondary structure (DSSP, 8-state):
----SS-HHHHHHHHHHHHHHHHHHHHHHHHHHHHHTT--HHHHHHHHHHHHHHHHHHHHHHS-THHHH----TTSSS-S-TTHHHHHHHHHHHHHS-----------